Protein AF-A0A0N0S216-F1 (afdb_monomer)

Structure (mmCIF, N/CA/C/O backbone):
data_AF-A0A0N0S216-F1
#
_entry.id   AF-A0A0N0S216-F1
#
loop_
_atom_site.group_PDB
_atom_site.id
_atom_site.type_symbol
_atom_site.label_atom_id
_atom_site.label_alt_id
_atom_site.label_comp_id
_atom_site.label_asym_id
_atom_site.label_entity_id
_atom_site.label_seq_id
_atom_site.pdbx_PDB_ins_code
_atom_site.Cartn_x
_atom_site.Cartn_y
_atom_site.Cartn_z
_atom_site.occupancy
_atom_site.B_iso_or_equiv
_atom_site.auth_seq_id
_atom_site.auth_comp_id
_atom_site.auth_asym_id
_atom_site.auth_atom_id
_atom_site.pdbx_PDB_model_num
ATOM 1 N N . MET A 1 1 ? -14.760 10.435 8.328 1.00 85.06 1 MET A N 1
ATOM 2 C CA . MET A 1 1 ? -13.549 10.047 9.087 1.00 85.06 1 MET A CA 1
ATOM 3 C C . MET A 1 1 ? -12.311 10.702 8.494 1.00 85.06 1 MET A C 1
ATOM 5 O O . MET A 1 1 ? -12.228 10.806 7.274 1.00 85.06 1 MET A O 1
ATOM 9 N N . LYS A 1 2 ? -11.369 11.109 9.347 1.00 89.19 2 LYS A N 1
ATOM 10 C CA . LYS A 1 2 ? -9.996 11.493 9.010 1.00 89.19 2 LYS A CA 1
ATOM 11 C C . LYS A 1 2 ? -9.028 10.592 9.774 1.00 89.19 2 LYS A C 1
ATOM 13 O O . LYS A 1 2 ? -9.233 10.313 10.957 1.00 89.19 2 LYS A O 1
ATOM 18 N N . TYR A 1 3 ? -7.962 10.177 9.110 1.00 92.50 3 TYR A N 1
ATOM 19 C CA . TYR A 1 3 ? -6.851 9.448 9.710 1.00 92.50 3 TYR A CA 1
ATOM 20 C C . TYR A 1 3 ? -5.537 10.116 9.311 1.00 92.50 3 TYR A C 1
ATOM 22 O O . TYR A 1 3 ? -5.483 10.896 8.357 1.00 92.50 3 TYR A O 1
ATOM 30 N N . ARG A 1 4 ? -4.481 9.824 10.059 1.00 93.19 4 ARG A N 1
ATOM 31 C CA . ARG A 1 4 ? -3.114 10.236 9.745 1.00 93.19 4 ARG A CA 1
ATOM 32 C C . ARG A 1 4 ? -2.221 9.014 9.629 1.00 93.19 4 ARG A C 1
ATOM 34 O O . ARG A 1 4 ? -2.497 7.976 10.232 1.00 93.19 4 ARG A O 1
ATOM 41 N N . VAL A 1 5 ? -1.139 9.178 8.879 1.00 95.44 5 VAL A N 1
ATOM 42 C CA . VAL A 1 5 ? -0.054 8.205 8.793 1.00 95.44 5 VAL A CA 1
ATOM 43 C C . VAL A 1 5 ? 1.176 8.818 9.442 1.00 95.44 5 VAL A C 1
ATOM 45 O O . VAL A 1 5 ? 1.545 9.949 9.124 1.00 95.44 5 VAL A O 1
ATOM 48 N N . ILE A 1 6 ? 1.787 8.088 10.368 1.00 95.25 6 ILE A N 1
ATOM 49 C CA . ILE A 1 6 ? 3.027 8.475 11.038 1.00 95.25 6 ILE A CA 1
ATOM 50 C C . ILE A 1 6 ? 4.129 7.541 10.553 1.00 95.25 6 ILE A C 1
ATOM 52 O O . ILE A 1 6 ? 3.981 6.320 10.625 1.00 95.25 6 ILE A O 1
ATOM 56 N N . LYS A 1 7 ? 5.232 8.125 10.082 1.00 95.56 7 LYS A N 1
ATOM 57 C CA . LYS A 1 7 ? 6.452 7.407 9.715 1.00 95.56 7 LYS A CA 1
ATOM 58 C C . LYS A 1 7 ? 7.545 7.706 10.730 1.00 95.56 7 LYS A C 1
ATOM 60 O O . LYS A 1 7 ? 7.772 8.870 11.048 1.00 95.56 7 LYS A O 1
ATOM 65 N N . ASP A 1 8 ? 8.196 6.665 11.230 1.00 95.25 8 ASP A N 1
ATOM 66 C CA . ASP A 1 8 ? 9.282 6.764 12.210 1.00 95.25 8 ASP A CA 1
ATOM 67 C C . ASP A 1 8 ? 10.434 5.833 11.818 1.00 95.25 8 ASP A C 1
ATOM 69 O O . ASP A 1 8 ? 10.211 4.787 11.201 1.00 95.25 8 ASP A O 1
ATOM 73 N N . ILE A 1 9 ? 11.661 6.206 12.177 1.00 93.62 9 ILE A N 1
ATOM 74 C CA . ILE A 1 9 ? 12.871 5.418 11.926 1.00 93.62 9 ILE A CA 1
ATOM 75 C C . ILE A 1 9 ? 13.685 5.372 13.215 1.00 93.62 9 ILE A C 1
ATOM 77 O O . ILE A 1 9 ? 14.201 6.388 13.679 1.00 93.62 9 ILE A O 1
ATOM 81 N N . LYS A 1 10 ? 13.842 4.171 13.777 1.00 93.69 10 LYS A N 1
ATOM 82 C CA . LYS A 1 10 ? 14.661 3.926 14.972 1.00 93.69 10 LYS A CA 1
ATOM 83 C C . LYS A 1 10 ? 15.551 2.720 14.739 1.00 93.69 10 LYS A C 1
ATOM 85 O O . LYS A 1 10 ? 15.056 1.669 14.360 1.00 93.69 10 LYS A O 1
ATOM 90 N N . GLU A 1 11 ? 16.860 2.882 14.924 1.00 89.75 11 GLU A N 1
ATOM 91 C CA . GLU A 1 11 ? 17.841 1.789 14.798 1.00 89.75 11 GLU A CA 1
ATOM 92 C C . GLU A 1 11 ? 17.723 0.981 13.482 1.00 89.75 11 GLU A C 1
ATOM 94 O O . GLU A 1 11 ? 17.819 -0.242 13.470 1.00 89.75 11 GLU A O 1
ATOM 99 N N . ASN A 1 12 ? 17.519 1.660 12.343 1.00 89.12 12 ASN A N 1
ATOM 100 C CA . ASN A 1 12 ? 17.278 1.040 11.024 1.00 89.12 12 ASN A CA 1
ATOM 101 C C . ASN A 1 12 ? 15.987 0.202 10.919 1.00 89.12 12 ASN A C 1
ATOM 103 O O . ASN A 1 12 ? 15.866 -0.665 10.043 1.00 89.12 12 ASN A O 1
ATOM 107 N N . VAL A 1 13 ? 15.019 0.468 11.793 1.00 93.88 13 VAL A N 1
ATOM 108 C CA . VAL A 1 13 ? 13.656 -0.057 11.731 1.00 93.88 13 VAL A CA 1
ATOM 109 C C . VAL A 1 13 ? 12.716 1.072 11.326 1.00 93.88 13 VAL A C 1
ATOM 111 O O . VAL A 1 13 ? 12.518 2.031 12.072 1.00 93.88 13 VAL A O 1
ATOM 114 N N . TYR A 1 14 ? 12.138 0.941 10.137 1.00 95.88 14 TYR A N 1
ATOM 115 C CA . TYR A 1 14 ? 11.153 1.850 9.561 1.00 95.88 14 TYR A CA 1
ATOM 116 C C . TYR A 1 14 ? 9.771 1.421 10.031 1.00 95.88 14 TYR A C 1
ATOM 118 O O . TYR A 1 14 ? 9.399 0.264 9.858 1.00 95.88 14 TYR A O 1
ATOM 126 N N . SER A 1 15 ? 9.004 2.322 10.630 1.00 95.38 15 SER A N 1
ATOM 127 C CA . SER A 1 15 ? 7.664 2.030 11.140 1.00 95.38 15 SER A CA 1
ATOM 128 C C . SER A 1 15 ? 6.631 2.931 10.486 1.00 95.38 15 SER A C 1
ATOM 130 O O . SER A 1 15 ? 6.842 4.136 10.370 1.00 95.38 15 SER A O 1
ATOM 132 N N . VAL A 1 16 ? 5.510 2.337 10.084 1.00 96.12 16 VAL A N 1
ATOM 133 C CA . VAL A 1 16 ? 4.345 3.027 9.526 1.00 96.12 16 VAL A CA 1
ATOM 134 C C . VAL A 1 16 ? 3.161 2.775 10.449 1.00 96.12 16 VAL A C 1
ATOM 136 O O . VAL A 1 16 ? 2.758 1.625 10.643 1.00 96.12 16 VAL A O 1
ATOM 139 N N . THR A 1 17 ? 2.610 3.844 11.016 1.00 95.81 17 THR A N 1
ATOM 140 C CA . THR A 1 17 ? 1.460 3.796 11.925 1.00 95.81 17 THR A CA 1
ATOM 141 C C . THR A 1 17 ? 0.272 4.512 11.303 1.00 95.81 17 THR A C 1
ATOM 143 O O . THR A 1 17 ? 0.385 5.667 10.898 1.00 95.81 17 THR A O 1
ATOM 146 N N . PHE A 1 18 ? -0.878 3.845 11.275 1.00 95.69 18 PHE A N 1
ATOM 147 C CA . PHE A 1 18 ? -2.152 4.428 10.862 1.00 95.69 18 PHE A CA 1
ATOM 148 C C . PHE A 1 18 ? -2.978 4.751 12.100 1.00 95.69 18 PHE A C 1
ATOM 150 O O . PHE A 1 18 ? -3.219 3.865 12.919 1.00 95.69 18 PHE A O 1
ATOM 157 N N . GLU A 1 19 ? -3.429 5.998 12.236 1.00 93.50 19 GLU A N 1
ATOM 158 C CA . GLU A 1 19 ? -4.180 6.455 13.409 1.00 93.50 19 GLU A CA 1
ATOM 159 C C . GLU A 1 19 ? -5.419 7.251 13.016 1.00 93.50 19 GLU A C 1
ATOM 161 O O . GLU A 1 19 ? -5.366 8.111 12.136 1.00 93.50 19 GLU A O 1
ATOM 166 N N . VAL A 1 20 ? -6.529 7.019 13.715 1.00 92.00 20 VAL A N 1
ATOM 167 C CA . VAL A 1 20 ? -7.728 7.848 13.562 1.00 92.00 20 VAL A CA 1
ATOM 168 C C . VAL A 1 20 ? -7.485 9.203 14.209 1.00 92.00 20 VAL A C 1
ATOM 170 O O . VAL A 1 20 ? -7.106 9.277 15.373 1.00 92.00 20 VAL A O 1
ATOM 173 N N . VAL A 1 21 ? -7.740 10.272 13.460 1.00 92.69 21 VAL A N 1
ATOM 174 C CA . VAL A 1 21 ? -7.693 11.642 13.984 1.00 92.69 21 VAL A CA 1
ATOM 175 C C . VAL A 1 21 ? -9.090 12.095 14.380 1.00 92.69 21 VAL A C 1
ATOM 177 O O . VAL A 1 21 ? -9.272 12.706 15.425 1.00 92.69 21 VAL A O 1
ATOM 180 N N . GLU A 1 22 ? -10.082 11.792 13.545 1.00 89.69 22 GLU A N 1
ATOM 181 C CA . GLU A 1 22 ? -11.443 12.287 13.723 1.00 89.69 22 GLU A CA 1
ATOM 182 C C . GLU A 1 22 ? -12.451 11.329 13.080 1.00 89.69 22 GLU A C 1
ATOM 184 O O . GLU A 1 22 ? -12.269 10.875 11.945 1.00 89.69 22 GLU A O 1
ATOM 189 N N . GLN A 1 23 ? -13.551 11.050 13.772 1.00 87.00 23 GLN A N 1
ATOM 190 C CA . GLN A 1 23 ? -14.702 10.352 13.204 1.00 87.00 23 GLN A CA 1
ATOM 191 C C . GLN A 1 23 ? -15.868 11.331 13.179 1.00 87.00 23 GLN A C 1
ATOM 193 O O . GLN A 1 23 ? -16.251 11.856 14.218 1.00 87.00 23 GLN A O 1
ATOM 198 N N . SER A 1 24 ? -16.388 11.612 11.985 1.00 87.31 24 SER A N 1
ATOM 199 C CA . SER A 1 24 ? -17.555 12.479 11.849 1.00 87.31 24 SER A CA 1
ATOM 200 C C . SER A 1 24 ? -18.822 11.688 12.209 1.00 87.31 24 SER A C 1
ATOM 202 O O . SER A 1 24 ? -18.817 10.464 12.024 1.00 87.31 24 SER A O 1
ATOM 204 N N . PRO A 1 25 ? -19.888 12.328 12.721 1.00 85.88 25 PRO A N 1
ATOM 205 C CA . PRO A 1 25 ? -21.124 11.636 13.092 1.00 85.88 25 PRO A CA 1
ATOM 206 C C . PRO A 1 25 ? -21.699 10.774 11.962 1.00 85.88 25 PRO A C 1
ATOM 208 O O . PRO A 1 25 ? -22.057 9.627 12.202 1.00 85.88 25 PRO A O 1
ATOM 211 N N . GLU A 1 26 ? -21.662 11.266 10.722 1.00 84.31 26 GLU A N 1
ATOM 212 C CA . GLU A 1 26 ? -22.172 10.555 9.538 1.00 84.31 26 GLU A CA 1
ATOM 213 C C . GLU A 1 26 ? -21.392 9.262 9.280 1.00 84.31 26 GLU A C 1
ATOM 215 O O . GLU A 1 26 ? -21.931 8.257 8.831 1.00 84.31 26 GLU A O 1
ATOM 220 N N . PHE A 1 27 ? -20.092 9.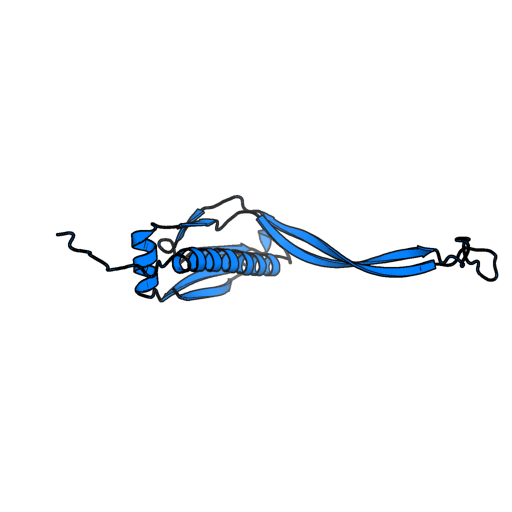268 9.579 1.00 86.06 27 PHE A N 1
ATOM 221 C CA . PHE A 1 27 ? -19.270 8.074 9.450 1.00 86.06 27 PHE A CA 1
ATOM 222 C C . PHE A 1 27 ? -19.566 7.056 10.558 1.00 86.06 27 PHE A C 1
ATOM 224 O O . PHE A 1 27 ? -19.541 5.855 10.301 1.00 86.06 27 PHE A O 1
ATOM 231 N N . ILE A 1 28 ? -19.839 7.518 11.781 1.00 86.88 28 ILE A N 1
ATOM 232 C CA . ILE A 1 28 ? -20.218 6.637 12.894 1.00 86.88 28 ILE A CA 1
ATOM 233 C C . ILE A 1 28 ? -21.559 5.961 12.588 1.00 86.88 28 ILE A C 1
ATOM 235 O O . ILE A 1 28 ? -21.675 4.747 12.753 1.00 86.88 28 ILE A O 1
ATOM 239 N N . GLU A 1 29 ? -22.532 6.728 12.099 1.00 85.19 29 GLU A N 1
ATOM 240 C CA . GLU A 1 29 ? -23.834 6.226 11.655 1.00 85.19 29 GLU A CA 1
ATOM 241 C C . GLU A 1 29 ? -23.675 5.209 10.518 1.00 85.19 29 GLU A C 1
ATOM 243 O O . GLU A 1 29 ? -24.131 4.076 10.643 1.00 85.19 29 GLU A O 1
ATOM 248 N N . ALA A 1 30 ? -22.886 5.529 9.487 1.00 85.06 30 ALA A N 1
ATOM 249 C CA . ALA A 1 30 ? -22.619 4.600 8.391 1.00 85.06 30 ALA A CA 1
ATOM 250 C C . ALA A 1 30 ? -21.997 3.264 8.847 1.00 85.06 30 ALA A C 1
ATOM 252 O O . ALA A 1 30 ? -22.341 2.204 8.320 1.00 85.06 30 ALA A O 1
ATOM 253 N N . VAL A 1 31 ? -21.086 3.289 9.827 1.00 87.44 31 VAL A N 1
ATOM 254 C CA . VAL A 1 31 ? -20.502 2.067 10.412 1.00 87.44 31 VAL A CA 1
ATOM 255 C C . VAL A 1 31 ? -21.525 1.305 11.257 1.00 87.44 31 VAL A C 1
ATOM 257 O O . VAL A 1 31 ? -21.504 0.073 11.263 1.00 87.44 31 VAL A O 1
ATOM 260 N N . SER A 1 32 ? -22.406 2.008 11.973 1.00 85.38 32 SER A N 1
ATOM 261 C CA . SER A 1 32 ? -23.489 1.398 12.752 1.00 85.38 32 SER A CA 1
ATOM 262 C C . SER A 1 32 ? -24.481 0.666 11.847 1.00 85.38 32 SER A C 1
ATOM 264 O O . SER A 1 32 ? -24.807 -0.491 12.109 1.00 85.38 32 SER A O 1
ATOM 266 N N . ASP A 1 33 ? -24.896 1.303 10.754 1.00 81.38 33 ASP A N 1
ATOM 267 C CA . ASP A 1 33 ? -25.927 0.778 9.857 1.00 81.38 33 ASP A CA 1
ATOM 268 C C . ASP A 1 33 ? -25.417 -0.363 8.977 1.00 81.38 33 ASP A C 1
ATOM 270 O O . ASP A 1 33 ? -26.114 -1.354 8.755 1.00 81.38 33 ASP A O 1
ATOM 274 N N . ARG A 1 34 ? -24.183 -0.252 8.471 1.00 78.88 34 ARG A N 1
ATOM 275 C CA . ARG A 1 34 ? -23.621 -1.217 7.506 1.00 78.88 34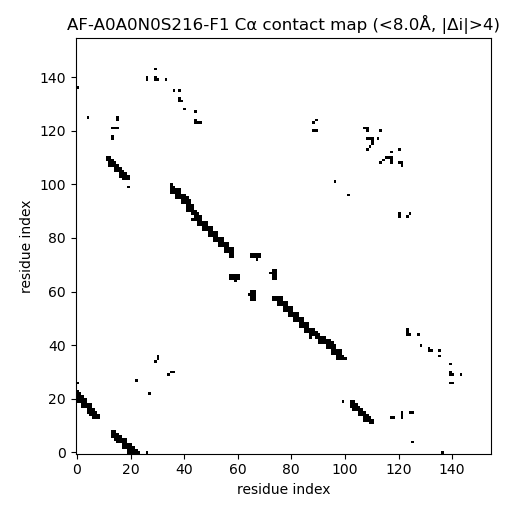 ARG A CA 1
ATOM 276 C C . ARG A 1 34 ? -22.678 -2.237 8.125 1.00 78.88 34 ARG A C 1
ATOM 278 O O . ARG A 1 34 ? -22.179 -3.123 7.427 1.00 78.88 34 ARG A O 1
ATOM 285 N N . GLY A 1 35 ? -22.431 -2.112 9.423 1.00 80.44 35 GLY A N 1
ATOM 286 C CA . GLY A 1 35 ? -21.482 -2.933 10.150 1.00 80.44 35 GLY A CA 1
ATOM 287 C C . GLY A 1 35 ? -20.023 -2.572 9.867 1.00 80.44 35 GLY A C 1
ATOM 288 O O . GLY A 1 35 ? -19.664 -1.810 8.966 1.00 80.44 35 GLY A O 1
ATOM 289 N N . GLN A 1 36 ? -19.146 -3.160 10.679 1.00 83.62 36 GLN A N 1
ATOM 290 C CA . GLN A 1 36 ? -17.706 -2.964 10.558 1.00 83.62 36 GLN A CA 1
ATOM 291 C C . GLN A 1 36 ? -17.172 -3.622 9.287 1.00 83.62 36 GLN A C 1
ATOM 293 O O . GLN A 1 36 ? -17.525 -4.753 8.953 1.00 83.62 36 GLN A O 1
ATOM 298 N N . LYS A 1 37 ? -16.269 -2.918 8.604 1.00 90.12 37 LYS A N 1
ATOM 299 C CA . LYS A 1 37 ? -15.550 -3.450 7.446 1.00 90.12 37 LYS A CA 1
ATOM 300 C C . LYS A 1 37 ? -14.240 -4.090 7.884 1.00 90.12 37 LYS A C 1
ATOM 302 O O . LYS A 1 37 ? -13.709 -3.796 8.955 1.00 90.12 37 LYS A O 1
ATOM 307 N N . VAL A 1 38 ? -13.708 -4.960 7.034 1.00 93.31 38 VAL A N 1
ATOM 308 C CA . VAL A 1 38 ? -12.437 -5.639 7.275 1.00 93.31 38 VAL A CA 1
ATOM 309 C C . VAL A 1 38 ? -11.376 -5.053 6.349 1.00 93.31 38 VAL A C 1
ATOM 311 O O . VAL A 1 38 ? -11.526 -5.067 5.131 1.00 93.31 38 VAL A O 1
ATOM 314 N N . LEU A 1 39 ? -10.294 -4.549 6.933 1.00 94.88 39 LEU A N 1
ATOM 315 C CA . LEU A 1 39 ? -9.125 -4.037 6.230 1.00 94.88 39 LEU A CA 1
ATOM 316 C C . LEU A 1 39 ? -8.069 -5.138 6.118 1.00 94.88 39 LEU A C 1
ATOM 318 O O . LEU A 1 39 ? -7.602 -5.643 7.139 1.00 94.88 39 LEU A O 1
ATOM 322 N N . ASN A 1 40 ? -7.648 -5.480 4.897 1.00 95.12 40 ASN A N 1
ATOM 323 C CA . ASN A 1 40 ? -6.456 -6.304 4.693 1.00 95.12 40 ASN A CA 1
ATOM 324 C C . ASN A 1 40 ? -5.202 -5.433 4.866 1.00 95.12 40 ASN A C 1
ATOM 326 O O . ASN A 1 40 ? -4.858 -4.644 3.982 1.00 95.12 40 ASN A O 1
ATOM 330 N N . VAL A 1 41 ? -4.527 -5.575 6.006 1.00 94.81 41 VAL A N 1
ATOM 331 C CA . VAL A 1 41 ? -3.256 -4.911 6.333 1.00 94.81 41 VAL A CA 1
ATOM 332 C C . VAL A 1 41 ? -2.031 -5.690 5.850 1.00 94.81 41 VAL A C 1
ATOM 334 O O . VAL A 1 41 ? -0.903 -5.251 6.076 1.00 94.81 41 VAL A O 1
ATOM 337 N N . GLY A 1 42 ? -2.247 -6.845 5.219 1.00 93.56 42 GLY A N 1
ATOM 338 C CA . GLY A 1 42 ? -1.227 -7.699 4.627 1.00 93.56 42 GLY A CA 1
ATOM 339 C C . GLY A 1 42 ? -1.328 -7.772 3.103 1.00 93.56 42 GLY A C 1
ATOM 340 O O . GLY A 1 42 ? -1.611 -6.786 2.425 1.00 93.56 42 GLY A O 1
ATOM 341 N N . GLY A 1 43 ? -1.088 -8.956 2.558 1.00 92.12 43 GLY A N 1
ATOM 342 C CA . GLY A 1 43 ? -1.216 -9.263 1.139 1.00 92.12 43 GLY A CA 1
ATOM 343 C C . GLY A 1 43 ? 0.013 -8.881 0.316 1.00 92.12 43 GLY A C 1
ATOM 344 O O . GLY A 1 43 ? 1.133 -8.772 0.829 1.00 92.12 43 GLY A O 1
ATOM 345 N N . LYS A 1 44 ? -0.217 -8.716 -0.989 1.00 92.31 44 LYS A N 1
ATOM 346 C CA . LYS A 1 44 ? 0.797 -8.303 -1.963 1.00 92.31 44 LYS A CA 1
ATOM 347 C C . LYS A 1 44 ? 0.825 -6.787 -2.106 1.00 92.31 44 LYS A C 1
ATOM 349 O O . LYS A 1 44 ? -0.221 -6.138 -2.108 1.00 92.31 44 LYS A O 1
ATOM 354 N N . PHE A 1 45 ? 2.030 -6.269 -2.276 1.00 92.00 45 PHE A N 1
ATOM 355 C CA . PHE A 1 45 ? 2.314 -4.863 -2.497 1.00 92.00 45 PHE A CA 1
ATOM 356 C C . PHE A 1 45 ? 3.159 -4.762 -3.763 1.00 92.00 45 PHE A C 1
ATOM 358 O O . PHE A 1 45 ? 4.272 -5.300 -3.818 1.00 92.00 45 PHE A O 1
ATOM 365 N N . THR A 1 46 ? 2.604 -4.119 -4.785 1.00 88.94 46 THR A N 1
ATOM 366 C CA . THR A 1 46 ? 3.197 -4.022 -6.119 1.00 88.94 46 THR A CA 1
ATOM 367 C C . THR A 1 46 ? 3.549 -2.583 -6.452 1.00 88.94 46 THR A C 1
ATOM 369 O O . THR A 1 46 ? 2.767 -1.665 -6.226 1.00 88.94 46 THR A O 1
ATOM 372 N N . LYS A 1 47 ? 4.738 -2.384 -7.016 1.00 86.50 47 LYS A N 1
ATOM 373 C CA . LYS A 1 47 ? 5.150 -1.116 -7.612 1.00 86.50 47 LYS A CA 1
ATOM 374 C C . LYS A 1 47 ? 4.880 -1.179 -9.109 1.00 86.50 47 LYS A C 1
ATOM 376 O O . LYS A 1 47 ? 5.308 -2.122 -9.775 1.00 86.50 47 LYS A O 1
ATOM 381 N N . LYS A 1 48 ? 4.195 -0.164 -9.637 1.00 86.69 48 LYS A N 1
ATOM 382 C CA . LYS A 1 48 ? 4.088 0.046 -11.082 1.00 86.69 48 LYS A CA 1
ATOM 383 C C . LYS A 1 48 ? 5.378 0.667 -11.597 1.00 86.69 48 LYS A C 1
ATOM 385 O O . LYS A 1 48 ? 5.857 1.657 -11.043 1.00 86.69 48 LYS A O 1
ATOM 390 N N . ILE A 1 49 ? 5.933 0.078 -12.645 1.00 86.81 49 ILE A N 1
ATOM 391 C CA . ILE A 1 49 ? 7.143 0.542 -13.315 1.00 86.81 49 ILE A CA 1
ATOM 392 C C . ILE A 1 49 ? 6.778 0.800 -14.771 1.00 86.81 49 ILE A C 1
ATOM 394 O O . ILE A 1 49 ? 6.194 -0.062 -15.426 1.00 86.81 49 ILE A O 1
ATOM 398 N N . ILE A 1 50 ? 7.118 1.991 -15.257 1.00 89.81 50 ILE A N 1
ATOM 399 C CA . ILE A 1 50 ? 6.990 2.346 -16.669 1.00 89.81 50 ILE A CA 1
ATOM 400 C C . ILE A 1 50 ? 8.375 2.221 -17.287 1.00 89.81 50 ILE A C 1
ATOM 402 O O . ILE A 1 50 ? 9.303 2.925 -16.885 1.00 89.81 50 ILE A O 1
ATOM 406 N N . GLU A 1 51 ? 8.511 1.325 -18.255 1.00 90.88 51 GLU A N 1
ATOM 407 C CA . GLU A 1 51 ? 9.747 1.122 -19.002 1.00 90.88 51 GLU A CA 1
ATOM 408 C C . GLU A 1 51 ? 9.529 1.469 -20.469 1.00 90.88 51 GLU A C 1
ATOM 410 O O . GLU A 1 51 ? 8.544 1.064 -21.082 1.00 90.88 51 GLU A O 1
ATOM 415 N N . ASN A 1 52 ? 10.465 2.214 -21.048 1.00 91.44 52 ASN A N 1
ATOM 416 C CA . ASN A 1 52 ? 10.450 2.518 -22.472 1.00 91.44 52 ASN A CA 1
ATOM 417 C C . ASN A 1 52 ? 11.203 1.417 -23.214 1.00 91.44 52 ASN A C 1
ATOM 419 O O . ASN A 1 52 ? 12.434 1.372 -23.186 1.00 91.44 52 ASN A O 1
ATOM 423 N N . ILE A 1 53 ? 10.462 0.520 -23.859 1.00 91.06 53 ILE A N 1
ATOM 424 C CA . ILE A 1 53 ? 11.047 -0.541 -24.679 1.00 91.06 53 ILE A CA 1
ATOM 425 C C . ILE A 1 53 ? 11.280 0.026 -26.078 1.00 91.06 53 ILE A C 1
ATOM 427 O O . ILE A 1 53 ? 10.342 0.485 -26.730 1.00 91.06 53 ILE A O 1
ATOM 431 N N . ILE A 1 54 ? 12.534 -0.004 -26.533 1.00 93.06 54 ILE A N 1
ATOM 432 C CA . ILE A 1 54 ? 12.903 0.393 -27.893 1.00 93.06 54 ILE A CA 1
ATOM 433 C C . ILE A 1 54 ? 12.788 -0.831 -28.799 1.00 93.06 54 ILE A C 1
ATOM 435 O O . ILE A 1 54 ? 13.463 -1.840 -28.591 1.00 93.06 54 ILE A O 1
ATOM 439 N N . THR A 1 55 ? 11.943 -0.733 -29.820 1.00 92.62 55 THR A N 1
ATOM 440 C CA . THR A 1 55 ? 11.777 -1.757 -30.854 1.00 92.62 55 THR A CA 1
ATOM 441 C C . THR A 1 55 ? 12.244 -1.225 -32.201 1.00 92.62 55 THR A C 1
ATOM 443 O O . THR A 1 55 ? 11.951 -0.090 -32.573 1.00 92.62 55 THR A O 1
ATOM 446 N N . LYS A 1 56 ? 12.998 -2.049 -32.935 1.00 93.50 56 LYS A N 1
ATOM 447 C CA . LYS A 1 56 ? 13.423 -1.734 -34.301 1.00 93.50 56 LYS A CA 1
ATOM 448 C C . LYS A 1 56 ? 12.324 -2.151 -35.267 1.00 93.50 56 LYS A C 1
ATOM 450 O O . LYS A 1 56 ? 12.041 -3.340 -35.398 1.00 93.50 56 LYS A O 1
ATOM 455 N N . VAL A 1 57 ? 11.717 -1.177 -35.933 1.00 92.75 57 VAL A N 1
ATOM 456 C CA . VAL A 1 57 ? 10.670 -1.389 -36.936 1.00 92.75 57 VAL A CA 1
ATOM 457 C C . VAL A 1 57 ? 11.285 -1.195 -38.322 1.00 92.75 57 VAL A C 1
ATOM 459 O O . VAL A 1 57 ? 11.886 -0.145 -38.552 1.00 92.75 57 VAL A O 1
ATOM 462 N N . PRO A 1 58 ? 11.191 -2.180 -39.233 1.00 93.75 58 PRO A N 1
ATOM 463 C CA . PRO A 1 58 ? 11.763 -2.054 -40.568 1.00 93.75 58 PRO A CA 1
ATOM 464 C C . PRO A 1 58 ? 11.096 -0.911 -41.333 1.00 93.75 58 PRO A C 1
ATOM 466 O O . PRO A 1 58 ? 9.878 -0.730 -41.264 1.00 93.75 58 PRO A O 1
ATOM 469 N N . ILE A 1 59 ? 11.902 -0.146 -42.061 1.00 94.62 59 ILE A N 1
ATOM 470 C CA . ILE A 1 59 ? 11.407 0.888 -42.968 1.00 94.62 59 ILE A CA 1
ATOM 471 C C . ILE A 1 59 ? 11.099 0.210 -44.302 1.00 94.62 59 ILE A C 1
ATOM 473 O O . ILE A 1 59 ? 11.952 -0.480 -44.858 1.00 94.62 59 ILE A O 1
ATOM 477 N N . VAL A 1 60 ? 9.878 0.396 -44.800 1.00 95.19 60 VAL A N 1
ATOM 478 C CA . VAL A 1 60 ? 9.418 -0.161 -46.079 1.00 95.19 60 VAL A CA 1
ATOM 479 C C . VAL A 1 60 ? 9.004 0.950 -47.036 1.00 95.19 60 VAL A C 1
ATOM 481 O O . VAL A 1 60 ? 8.595 2.029 -46.598 1.00 95.19 60 VAL A O 1
ATOM 484 N N . ASP A 1 61 ? 9.129 0.693 -48.332 1.00 93.38 61 ASP A N 1
ATOM 485 C CA . ASP A 1 61 ? 8.652 1.585 -49.386 1.00 93.38 61 ASP A CA 1
ATOM 486 C C . ASP A 1 61 ? 7.130 1.453 -49.623 1.00 93.38 61 ASP A C 1
ATOM 488 O O . ASP A 1 61 ? 6.421 0.729 -48.921 1.00 93.38 61 ASP A O 1
ATOM 492 N N . GLU A 1 62 ? 6.600 2.153 -50.632 1.00 93.56 62 GLU A N 1
ATOM 493 C CA . GLU A 1 62 ? 5.167 2.135 -50.975 1.00 93.56 62 GLU A CA 1
ATOM 494 C C . GLU A 1 62 ? 4.642 0.758 -51.428 1.00 93.56 62 GLU A C 1
ATOM 496 O O . GLU A 1 62 ? 3.428 0.543 -51.462 1.00 93.56 62 GLU A O 1
ATOM 501 N N . LYS A 1 63 ? 5.528 -0.176 -51.789 1.00 94.56 63 LYS A N 1
ATOM 502 C CA . LYS A 1 63 ? 5.191 -1.540 -52.224 1.00 94.56 63 LYS A CA 1
ATOM 503 C C . LYS A 1 63 ? 5.349 -2.565 -51.101 1.00 94.56 63 LYS A C 1
ATOM 505 O O . LYS A 1 63 ? 4.900 -3.700 -51.262 1.00 94.56 63 LYS A O 1
ATOM 510 N N . GLY A 1 64 ? 5.918 -2.158 -49.966 1.00 91.19 64 GLY A N 1
ATOM 511 C CA . GLY A 1 64 ? 6.183 -3.013 -48.814 1.00 91.19 64 GLY A CA 1
ATOM 512 C C . GLY A 1 64 ? 7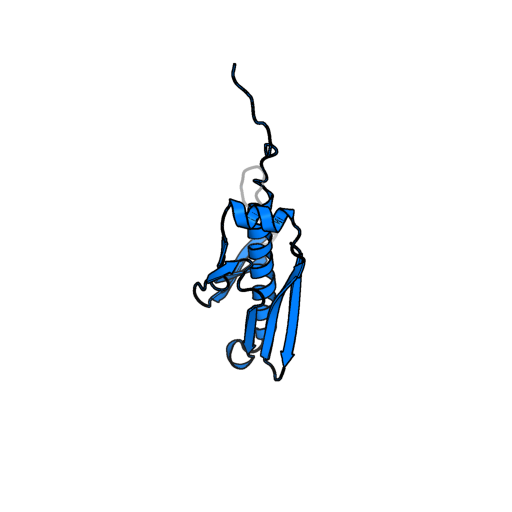.563 -3.673 -48.830 1.00 91.19 64 GLY A C 1
ATOM 513 O O . GLY A 1 64 ? 7.811 -4.534 -47.985 1.00 91.19 64 GLY A O 1
ATOM 514 N N . ASP A 1 65 ? 8.453 -3.283 -49.746 1.00 93.31 65 ASP A N 1
ATOM 515 C CA . ASP A 1 65 ? 9.822 -3.798 -49.804 1.00 93.31 65 ASP A CA 1
ATOM 516 C C . ASP A 1 65 ? 10.730 -3.034 -48.813 1.00 93.31 65 ASP A C 1
ATOM 518 O O . ASP A 1 65 ? 10.535 -1.831 -48.611 1.00 93.31 65 ASP A O 1
ATOM 522 N N . PRO A 1 66 ? 11.721 -3.685 -48.166 1.00 94.38 66 PRO A N 1
ATOM 523 C CA . PRO A 1 66 ? 12.616 -3.011 -47.226 1.00 94.38 66 PRO A CA 1
ATOM 524 C C . PRO A 1 66 ? 13.450 -1.916 -47.898 1.00 94.38 66 PRO A C 1
ATOM 526 O O . PRO A 1 66 ? 14.103 -2.156 -48.913 1.00 94.38 66 PRO A O 1
ATOM 529 N N . VAL A 1 67 ? 13.505 -0.736 -47.282 1.00 95.31 67 VAL A N 1
ATOM 530 C CA . VAL A 1 67 ? 14.432 0.327 -47.687 1.00 95.31 67 VAL A CA 1
ATOM 531 C C . VAL A 1 67 ? 15.840 -0.060 -47.235 1.00 95.31 67 VAL A C 1
ATOM 533 O O . VAL A 1 67 ? 16.057 -0.310 -46.045 1.00 95.31 67 VAL A O 1
ATOM 536 N N . LEU A 1 68 ? 16.787 -0.115 -48.173 1.00 95.00 68 LEU A N 1
ATOM 537 C CA . LEU A 1 68 ? 18.181 -0.489 -47.920 1.00 95.00 68 LEU A CA 1
ATOM 538 C C . LEU A 1 68 ? 19.083 0.745 -47.746 1.00 95.00 68 LEU A C 1
ATOM 540 O O . LEU A 1 68 ? 18.789 1.814 -48.282 1.00 95.00 68 LEU A O 1
ATOM 544 N N . ASP A 1 69 ? 20.168 0.594 -46.988 1.00 93.75 69 ASP A N 1
ATOM 545 C CA . ASP A 1 69 ? 21.248 1.577 -46.876 1.00 93.75 69 ASP A CA 1
ATOM 546 C C . ASP A 1 69 ? 22.272 1.457 -48.023 1.00 93.75 69 ASP A C 1
ATOM 548 O O . ASP A 1 69 ? 22.174 0.583 -48.883 1.00 93.75 69 ASP A O 1
ATOM 552 N N . ASP A 1 70 ? 23.292 2.323 -48.027 1.00 94.69 70 ASP A N 1
ATOM 553 C CA . ASP A 1 70 ? 24.349 2.352 -49.056 1.00 94.69 70 ASP A CA 1
ATOM 554 C C . ASP A 1 70 ? 25.198 1.061 -49.125 1.00 94.69 70 ASP A C 1
ATOM 556 O O . ASP A 1 70 ? 26.044 0.917 -50.008 1.00 94.69 70 ASP A O 1
ATOM 560 N N . SER A 1 71 ? 25.026 0.138 -48.175 1.00 95.88 71 SER A N 1
ATOM 561 C CA . SER A 1 71 ? 25.702 -1.163 -48.110 1.00 95.88 71 SER A CA 1
ATOM 562 C C . SER A 1 71 ? 24.742 -2.340 -48.338 1.00 95.88 71 SER A C 1
ATOM 564 O O . SER A 1 71 ? 25.078 -3.466 -47.967 1.00 95.88 71 SER A O 1
ATOM 566 N N . ASP A 1 72 ? 23.570 -2.089 -48.934 1.00 93.12 72 ASP A N 1
ATOM 567 C CA . ASP A 1 72 ? 22.506 -3.068 -49.202 1.00 93.12 72 ASP A CA 1
ATOM 568 C C . ASP A 1 72 ? 21.920 -3.741 -47.935 1.00 93.12 72 ASP A C 1
ATOM 570 O O . ASP A 1 72 ? 21.358 -4.838 -48.006 1.00 93.12 72 ASP A O 1
ATOM 574 N N . ASN A 1 73 ? 21.998 -3.105 -46.756 1.00 93.00 73 ASN A N 1
ATOM 575 C CA . ASN A 1 73 ? 21.377 -3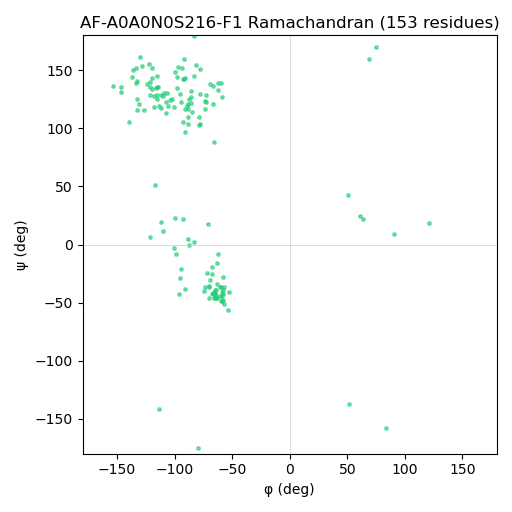.626 -45.528 1.00 93.00 73 ASN A CA 1
ATOM 576 C C . ASN A 1 73 ? 20.014 -2.968 -45.251 1.00 93.00 73 ASN A C 1
ATOM 578 O O . ASN A 1 73 ? 19.867 -1.768 -45.470 1.00 93.00 73 ASN A O 1
ATOM 582 N N . PRO A 1 74 ? 19.017 -3.695 -44.706 1.00 94.00 74 PRO A N 1
ATOM 583 C CA . PRO A 1 74 ? 17.734 -3.106 -44.324 1.00 94.00 74 PRO A CA 1
ATOM 584 C C . PRO A 1 74 ? 17.863 -1.996 -43.276 1.00 94.00 74 PRO A C 1
ATOM 586 O O . PRO A 1 74 ? 18.582 -2.133 -42.283 1.00 94.00 74 PRO A O 1
ATOM 589 N N . THR A 1 75 ? 17.093 -0.928 -43.462 1.00 94.94 75 THR A N 1
ATOM 590 C CA . THR A 1 75 ? 17.006 0.202 -42.530 1.00 94.94 75 THR A CA 1
ATOM 591 C C . THR A 1 75 ? 15.845 0.038 -41.544 1.00 94.94 75 THR A C 1
ATOM 593 O O . THR A 1 75 ? 14.838 -0.619 -41.820 1.00 94.94 75 THR A O 1
ATOM 596 N N . PHE A 1 76 ? 15.990 0.631 -40.355 1.00 95.38 76 PHE A N 1
ATOM 597 C CA . PHE A 1 76 ? 15.029 0.511 -39.257 1.00 95.38 76 PHE A CA 1
ATOM 598 C C . PHE A 1 76 ? 14.792 1.860 -38.579 1.00 95.38 76 PHE A C 1
ATOM 600 O O . PHE A 1 76 ? 15.732 2.625 -38.372 1.00 95.38 76 PHE A O 1
ATOM 607 N N . ASN A 1 77 ? 13.552 2.097 -38.156 1.00 93.00 77 ASN A N 1
ATOM 608 C CA . ASN A 1 77 ? 13.206 3.138 -37.196 1.00 93.00 77 ASN A CA 1
ATOM 609 C C . ASN A 1 77 ? 13.218 2.567 -35.776 1.00 93.00 77 ASN A C 1
ATOM 611 O O . ASN A 1 77 ? 12.771 1.442 -35.542 1.00 93.00 77 ASN A O 1
ATOM 615 N N . GLU A 1 78 ? 13.681 3.362 -34.816 1.00 94.31 78 GLU A N 1
ATOM 616 C CA . GLU A 1 78 ? 13.540 3.047 -33.397 1.00 94.31 78 GLU A CA 1
ATOM 617 C C . GLU A 1 78 ? 12.218 3.608 -32.881 1.00 94.31 78 GLU A C 1
ATOM 619 O O . GLU A 1 78 ? 11.991 4.819 -32.873 1.00 94.31 78 GLU A O 1
ATOM 624 N N . VAL A 1 79 ? 11.329 2.717 -32.452 1.00 93.00 79 VAL A N 1
ATOM 625 C CA . VAL A 1 79 ? 10.054 3.079 -31.835 1.00 93.00 79 VAL A CA 1
ATOM 626 C C . VAL A 1 79 ? 10.157 2.810 -30.341 1.00 93.00 79 VAL A C 1
ATOM 628 O O . VAL A 1 79 ? 10.387 1.678 -29.918 1.00 93.00 79 VAL A O 1
ATOM 631 N N . SER A 1 80 ? 9.993 3.865 -29.543 1.00 92.25 80 SER A N 1
ATOM 632 C CA . SER A 1 80 ? 9.927 3.778 -28.084 1.00 92.25 80 SER A CA 1
ATOM 633 C C . SER A 1 80 ? 8.477 3.603 -27.650 1.00 92.25 80 SER A C 1
ATOM 635 O O . SER A 1 80 ? 7.649 4.489 -27.877 1.00 92.25 80 SER A O 1
ATOM 637 N N . THR A 1 81 ? 8.165 2.467 -27.031 1.00 91.38 81 THR A N 1
ATOM 638 C CA . THR A 1 81 ? 6.833 2.185 -26.487 1.00 91.38 81 THR A CA 1
ATOM 639 C C . THR A 1 81 ? 6.884 2.141 -24.959 1.00 91.38 81 THR A C 1
ATOM 641 O O . THR A 1 81 ? 7.561 1.257 -24.415 1.00 91.38 81 THR A O 1
ATOM 644 N N . PRO A 1 82 ? 6.176 3.043 -24.246 1.00 91.88 82 PRO A N 1
ATOM 645 C CA . PRO A 1 82 ? 6.051 2.951 -22.799 1.00 91.88 82 PRO A CA 1
ATOM 646 C C . PRO A 1 82 ? 5.234 1.706 -22.453 1.00 91.88 82 PRO A C 1
ATOM 648 O O . PRO A 1 82 ? 4.098 1.545 -22.896 1.00 91.88 82 PRO A O 1
ATOM 651 N N . THR A 1 83 ? 5.833 0.811 -21.681 1.00 89.88 83 THR A N 1
ATOM 652 C CA . THR A 1 83 ? 5.228 -0.442 -21.235 1.00 89.88 83 THR A CA 1
ATOM 653 C C . THR A 1 83 ? 5.142 -0.428 -19.718 1.00 89.88 83 THR A C 1
ATOM 655 O O . THR A 1 83 ? 6.132 -0.174 -19.033 1.00 89.88 83 THR A O 1
ATOM 658 N N . GLU A 1 84 ? 3.950 -0.693 -19.189 1.00 92.69 84 GLU A N 1
ATOM 659 C CA . GLU A 1 84 ? 3.739 -0.844 -17.752 1.00 92.69 84 GLU A CA 1
ATOM 660 C C . GLU A 1 84 ? 4.030 -2.285 -17.330 1.00 92.69 84 GLU A C 1
ATOM 662 O O . GLU A 1 84 ? 3.521 -3.236 -17.927 1.00 92.69 84 GLU A O 1
ATOM 667 N N . ARG A 1 85 ? 4.817 -2.450 -16.266 1.00 89.44 85 ARG A N 1
ATOM 668 C CA . ARG A 1 85 ? 4.963 -3.726 -15.560 1.00 89.44 85 ARG A CA 1
ATOM 669 C C . ARG A 1 85 ? 4.742 -3.542 -14.065 1.00 89.44 85 ARG A C 1
ATOM 671 O O . ARG A 1 85 ? 5.002 -2.474 -13.511 1.00 89.44 85 ARG A O 1
ATOM 678 N N . GLU A 1 86 ? 4.305 -4.605 -13.404 1.00 88.62 86 GLU A N 1
ATOM 679 C CA . GLU A 1 86 ? 4.153 -4.639 -11.951 1.00 88.62 86 GLU A CA 1
ATOM 680 C C . GLU A 1 86 ? 5.246 -5.499 -11.320 1.00 88.62 86 GLU A C 1
ATOM 682 O O . GLU A 1 86 ? 5.469 -6.640 -11.725 1.00 88.62 86 GLU A O 1
ATOM 687 N N . GLU A 1 87 ? 5.911 -4.962 -10.302 1.00 87.56 87 GLU A N 1
ATOM 688 C CA . GLU A 1 87 ? 6.905 -5.682 -9.511 1.00 87.56 87 GLU A CA 1
ATOM 689 C C . GLU A 1 87 ? 6.415 -5.829 -8.069 1.00 87.56 87 GLU A C 1
ATOM 691 O O . GLU A 1 87 ? 6.067 -4.845 -7.415 1.00 87.56 87 GLU A O 1
ATOM 696 N N . VAL A 1 88 ? 6.370 -7.062 -7.558 1.00 87.69 88 VA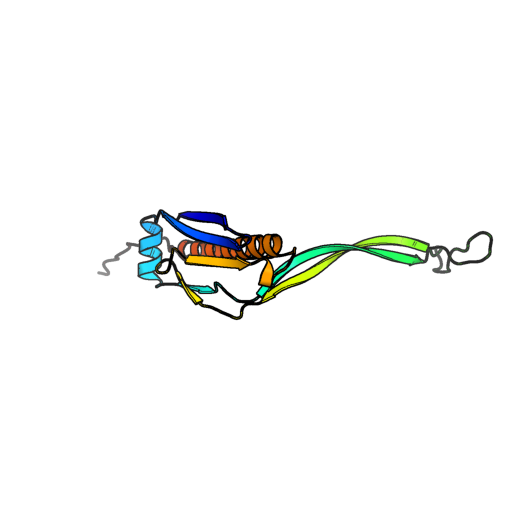L A N 1
ATOM 697 C CA . VAL A 1 88 ? 5.994 -7.330 -6.162 1.00 87.69 88 VAL A CA 1
ATOM 698 C C . VAL A 1 88 ? 7.198 -7.044 -5.266 1.00 87.69 88 VAL A C 1
ATOM 700 O O . VAL A 1 88 ? 8.152 -7.816 -5.268 1.00 87.69 88 VAL A O 1
ATOM 703 N N . LEU A 1 89 ? 7.135 -5.979 -4.463 1.00 83.94 89 LEU A N 1
ATOM 704 C CA . LEU A 1 89 ? 8.214 -5.624 -3.526 1.00 83.94 89 LEU A CA 1
ATOM 705 C C . LEU A 1 89 ? 7.990 -6.174 -2.114 1.00 83.94 89 LEU A C 1
ATOM 707 O O . LEU A 1 89 ? 8.937 -6.309 -1.342 1.00 83.94 89 LEU A O 1
ATOM 711 N N . LEU A 1 90 ? 6.746 -6.505 -1.761 1.00 87.94 90 LEU A N 1
ATOM 712 C CA . LEU A 1 90 ? 6.420 -7.090 -0.465 1.00 87.94 90 LEU A CA 1
ATOM 713 C C . LEU A 1 90 ? 5.252 -8.071 -0.591 1.00 87.94 90 LEU A C 1
ATOM 715 O O . LEU A 1 90 ? 4.233 -7.788 -1.223 1.00 87.94 90 LEU A O 1
ATOM 719 N N . ASN A 1 91 ? 5.390 -9.225 0.057 1.00 90.00 91 ASN A N 1
ATOM 720 C CA . ASN A 1 91 ? 4.314 -10.190 0.235 1.00 90.00 91 ASN A CA 1
ATOM 721 C C . ASN A 1 91 ? 4.388 -10.764 1.652 1.00 90.00 91 ASN A C 1
ATOM 723 O O . ASN A 1 91 ? 5.277 -11.555 1.957 1.00 90.00 91 ASN A O 1
ATOM 727 N N . ILE A 1 92 ? 3.470 -10.337 2.518 1.00 87.69 92 ILE A N 1
ATOM 728 C CA . ILE A 1 92 ? 3.452 -10.713 3.945 1.00 87.69 92 ILE A CA 1
ATOM 729 C C . ILE A 1 92 ? 2.295 -11.651 4.304 1.00 87.69 92 ILE A C 1
ATOM 731 O O . ILE A 1 92 ? 2.048 -11.884 5.485 1.00 87.69 92 ILE A O 1
ATOM 735 N N . GLY A 1 93 ? 1.610 -12.201 3.294 1.00 90.31 93 GLY A N 1
ATOM 736 C CA . GLY A 1 93 ? 0.379 -12.969 3.476 1.00 90.31 93 GLY A CA 1
ATOM 737 C C . GLY A 1 93 ? -0.789 -12.089 3.921 1.00 90.31 93 GLY A C 1
ATOM 738 O O . GLY A 1 93 ? -0.599 -10.975 4.414 1.00 90.31 93 GLY A O 1
ATOM 739 N N . ASP A 1 94 ? -2.013 -12.560 3.713 1.00 94.00 94 ASP A N 1
ATOM 740 C CA . ASP A 1 94 ? -3.195 -11.804 4.117 1.00 94.00 94 ASP A CA 1
ATOM 741 C C . ASP A 1 94 ? -3.283 -11.685 5.640 1.00 94.00 94 ASP A C 1
ATOM 743 O O . ASP A 1 94 ? -3.054 -12.638 6.388 1.00 94.00 94 ASP A O 1
ATOM 747 N N . SER A 1 95 ? -3.616 -10.485 6.104 1.00 94.31 95 SER A N 1
ATOM 748 C CA . SER A 1 95 ? -3.797 -10.186 7.520 1.00 94.31 95 SER A CA 1
ATOM 749 C C . SER A 1 95 ? -4.880 -9.134 7.652 1.00 94.31 95 SER A C 1
ATOM 751 O O . SER A 1 95 ? -4.851 -8.130 6.948 1.00 94.31 95 SER A O 1
ATOM 753 N N . PHE A 1 96 ? -5.849 -9.364 8.529 1.00 95.44 96 PHE A N 1
ATOM 754 C CA . PHE A 1 96 ? -7.092 -8.603 8.546 1.00 95.44 96 PHE A CA 1
ATOM 755 C C . PHE A 1 96 ? -7.301 -7.872 9.873 1.00 95.44 96 PHE A C 1
ATOM 757 O O . PHE A 1 96 ? -6.958 -8.395 10.935 1.00 95.44 96 PHE A O 1
ATOM 764 N N . LYS A 1 97 ? -7.872 -6.666 9.796 1.00 94.75 97 LYS A N 1
ATOM 765 C CA . LYS A 1 97 ? -8.214 -5.797 10.930 1.00 94.75 97 LYS A CA 1
ATOM 766 C C . LYS A 1 97 ? -9.633 -5.249 10.800 1.00 94.75 97 LYS A C 1
ATOM 768 O O . LYS A 1 97 ? -10.043 -4.873 9.704 1.00 94.75 97 LYS A O 1
ATOM 773 N N . TYR A 1 98 ? -10.371 -5.158 11.902 1.00 92.81 98 TYR A N 1
ATOM 774 C CA . TYR A 1 98 ? -11.690 -4.525 11.945 1.00 92.81 98 TYR A CA 1
ATOM 775 C C . TYR A 1 98 ? -11.558 -3.005 11.870 1.00 92.81 98 TYR A C 1
ATOM 777 O O . TYR A 1 98 ? -11.004 -2.361 12.762 1.00 92.81 98 TYR A O 1
ATOM 785 N N . PHE A 1 99 ? -12.098 -2.416 10.812 1.00 91.06 99 PHE A N 1
ATOM 786 C CA . PHE A 1 99 ? -12.039 -0.987 10.549 1.00 91.06 99 PHE A CA 1
ATOM 787 C C . PHE A 1 99 ? -13.336 -0.288 10.994 1.00 91.06 99 PHE A C 1
ATOM 789 O O . PHE A 1 99 ? -14.425 -0.784 10.691 1.00 91.06 99 PHE A O 1
ATOM 796 N N . PRO A 1 100 ? -13.257 0.862 11.693 1.00 90.38 100 PRO A N 1
ATOM 797 C CA . PRO A 1 100 ? -12.057 1.560 12.190 1.00 90.38 100 PRO A CA 1
ATOM 798 C C . PRO A 1 100 ? -11.594 1.097 13.592 1.00 90.38 100 PRO A C 1
ATOM 800 O O . PRO A 1 100 ? -10.696 1.706 14.166 1.00 90.38 100 PRO A O 1
ATOM 803 N N . LYS A 1 101 ? -12.232 0.076 14.182 1.00 90.38 101 LYS A N 1
ATOM 804 C CA . LYS A 1 101 ? -12.105 -0.295 15.606 1.00 90.38 101 LYS A CA 1
ATOM 805 C C . LYS A 1 101 ? -10.687 -0.678 16.044 1.00 90.38 101 LYS A C 1
ATOM 807 O O . LYS A 1 101 ? -10.308 -0.394 17.173 1.00 90.38 101 LYS A O 1
ATOM 812 N N . GLU A 1 102 ? -9.927 -1.344 15.183 1.00 92.88 102 GLU A N 1
ATOM 813 C CA . GLU A 1 102 ? -8.559 -1.792 15.469 1.00 92.88 102 GLU A CA 1
ATOM 814 C C . GLU A 1 102 ? -7.485 -0.787 15.022 1.00 92.88 102 GLU A C 1
ATOM 816 O O . GLU A 1 102 ? -6.329 -1.156 14.817 1.00 92.88 102 GLU A O 1
ATOM 821 N N . LEU A 1 103 ? -7.854 0.487 14.866 1.00 90.00 103 LEU A N 1
ATOM 822 C CA . LEU A 1 103 ? -6.897 1.584 14.761 1.00 90.00 103 LEU A CA 1
ATOM 823 C C . LEU A 1 103 ? -6.630 2.193 16.155 1.00 90.00 103 LEU A C 1
ATOM 825 O O . LEU A 1 103 ? -7.571 2.347 16.934 1.00 90.00 103 LEU A O 1
ATOM 829 N N . PRO A 1 104 ? -5.384 2.600 16.463 1.00 95.19 104 PRO A N 1
ATOM 830 C CA . PRO A 1 104 ? -4.231 2.608 15.568 1.00 95.19 104 PRO A CA 1
ATOM 831 C C . PRO A 1 104 ? -3.542 1.243 15.428 1.00 95.19 104 PRO A C 1
ATOM 833 O O . PRO A 1 104 ? -3.576 0.420 16.340 1.00 95.19 104 PRO A O 1
ATOM 836 N N . PHE A 1 105 ? -2.862 1.029 14.300 1.00 95.25 105 PHE A N 1
ATOM 837 C CA . PHE A 1 105 ? -1.945 -0.103 14.133 1.00 95.25 105 PHE A CA 1
ATOM 838 C C . PHE A 1 105 ? -0.623 0.347 13.513 1.00 95.25 105 PHE A C 1
ATOM 840 O O . PHE A 1 105 ? -0.581 1.301 12.735 1.00 95.25 105 PHE A O 1
ATOM 847 N N . THR A 1 106 ? 0.445 -0.384 13.835 1.00 96.38 106 THR A N 1
ATOM 848 C CA . THR A 1 106 ? 1.804 -0.125 13.351 1.00 96.38 106 THR A CA 1
ATOM 849 C C . THR A 1 106 ? 2.357 -1.358 12.658 1.00 96.38 106 THR A C 1
ATOM 851 O O . THR A 1 106 ? 2.221 -2.478 13.158 1.00 96.38 106 THR A O 1
ATOM 854 N N . LYS A 1 107 ? 3.036 -1.149 11.531 1.00 95.44 107 LYS A N 1
ATOM 855 C CA . LYS A 1 107 ? 3.886 -2.157 10.899 1.00 95.44 107 LYS A CA 1
ATOM 856 C C . LYS A 1 107 ? 5.315 -1.639 10.819 1.00 95.44 107 LYS A C 1
ATOM 858 O O . LYS A 1 107 ? 5.536 -0.503 10.413 1.00 95.44 107 LYS A O 1
ATOM 863 N N . SER A 1 108 ? 6.264 -2.493 11.190 1.00 95.25 108 SER A N 1
ATOM 864 C CA . SER A 1 108 ? 7.692 -2.182 11.165 1.00 95.25 108 SER A CA 1
ATOM 865 C C . SER A 1 108 ? 8.437 -3.054 10.154 1.00 95.25 108 SER A C 1
ATOM 867 O O . SER A 1 108 ? 8.106 -4.230 9.974 1.00 95.25 108 SER A O 1
ATOM 869 N N . PHE A 1 109 ? 9.449 -2.466 9.525 1.00 94.50 109 PHE A N 1
ATOM 870 C CA . PHE A 1 109 ? 10.291 -3.035 8.480 1.00 94.50 109 PHE A CA 1
ATOM 871 C C . PHE A 1 109 ? 11.749 -2.784 8.853 1.00 94.50 109 PHE A C 1
ATOM 873 O O . PHE A 1 109 ? 12.156 -1.637 9.036 1.00 94.50 109 PHE A O 1
ATOM 880 N N . SER A 1 110 ? 12.545 -3.840 9.004 1.00 93.62 110 SER A N 1
ATOM 881 C CA . SER A 1 110 ? 13.955 -3.696 9.369 1.00 93.62 110 SER A CA 1
ATOM 882 C C . SER A 1 110 ? 14.868 -3.811 8.154 1.00 93.62 110 SER A C 1
ATOM 884 O O . SER A 1 110 ? 14.620 -4.591 7.229 1.00 93.62 110 SER A O 1
ATOM 886 N N .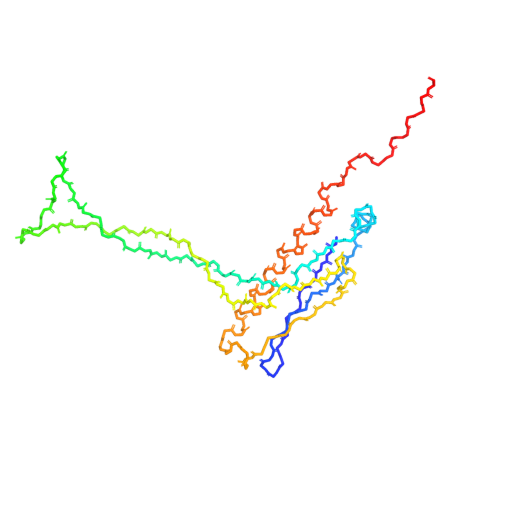 LYS A 1 111 ? 15.998 -3.098 8.195 1.00 90.75 111 LYS A N 1
ATOM 887 C CA . LYS A 1 111 ? 17.065 -3.253 7.195 1.00 90.75 111 LYS A CA 1
ATOM 888 C C . LYS A 1 111 ? 17.596 -4.692 7.121 1.00 90.75 111 LYS A C 1
ATOM 890 O O . LYS A 1 111 ? 18.018 -5.132 6.064 1.00 90.75 111 LYS A O 1
ATOM 895 N N . SER A 1 112 ? 17.523 -5.456 8.213 1.00 89.44 112 SER A N 1
ATOM 896 C CA . SER A 1 112 ? 17.887 -6.882 8.219 1.00 89.44 112 SER A CA 1
ATOM 897 C C . SER A 1 112 ? 16.943 -7.771 7.402 1.00 89.44 112 SER A C 1
ATOM 899 O O . SER A 1 112 ? 17.355 -8.839 6.966 1.00 89.44 112 SER A O 1
ATOM 901 N N . GLN A 1 113 ? 15.689 -7.355 7.209 1.00 88.62 113 GLN A N 1
ATOM 902 C CA . GLN A 1 113 ? 14.696 -8.098 6.429 1.00 88.62 113 GLN A CA 1
ATOM 903 C C . GLN A 1 113 ? 14.695 -7.683 4.957 1.00 88.62 113 GLN A C 1
ATOM 905 O O . GLN A 1 113 ? 14.527 -8.531 4.086 1.00 88.62 113 GLN A O 1
ATOM 910 N N . TYR A 1 114 ? 14.872 -6.387 4.689 1.00 88.94 114 TYR A N 1
ATOM 911 C CA . TYR A 1 114 ? 14.640 -5.802 3.362 1.00 88.94 114 TYR A CA 1
ATOM 912 C C . TYR A 1 114 ? 15.871 -5.122 2.754 1.00 88.94 114 TYR A C 1
ATOM 914 O O . TYR A 1 114 ? 15.775 -4.523 1.685 1.00 88.94 114 TYR A O 1
ATOM 922 N N . ASN A 1 115 ? 17.036 -5.235 3.397 1.00 89.25 115 ASN A N 1
ATOM 923 C CA . ASN A 1 115 ? 18.296 -4.641 2.952 1.00 89.25 115 ASN A CA 1
ATOM 924 C C . ASN A 1 115 ? 18.135 -3.140 2.646 1.00 89.25 115 ASN A C 1
ATOM 926 O O . ASN A 1 115 ? 17.493 -2.409 3.399 1.00 89.25 115 ASN A O 1
ATOM 930 N N . GLU A 1 116 ? 18.722 -2.665 1.550 1.00 88.31 116 GLU A N 1
ATOM 931 C CA . GLU A 1 116 ? 18.656 -1.264 1.119 1.00 88.31 116 GLU A CA 1
ATOM 932 C C . GLU A 1 116 ? 17.249 -0.835 0.677 1.00 88.31 116 GLU A C 1
ATOM 934 O O . GLU A 1 116 ? 16.928 0.345 0.742 1.00 88.31 116 GLU A O 1
ATOM 939 N N . ASN A 1 117 ? 16.369 -1.789 0.355 1.00 89.12 117 ASN A N 1
ATOM 940 C CA . ASN A 1 117 ? 15.007 -1.521 -0.111 1.00 89.12 117 ASN A CA 1
ATOM 941 C C . ASN A 1 117 ? 14.010 -1.275 1.035 1.00 89.12 117 ASN A C 1
ATOM 943 O O . ASN A 1 117 ? 12.819 -1.113 0.787 1.00 89.12 117 ASN A O 1
ATOM 947 N N . VAL A 1 118 ? 14.451 -1.282 2.298 1.00 91.62 118 VAL A N 1
ATOM 948 C CA . VAL A 1 118 ? 13.559 -1.171 3.467 1.00 91.62 118 VAL A CA 1
ATOM 949 C C . VAL A 1 118 ? 12.687 0.090 3.447 1.00 91.62 118 VAL A C 1
ATOM 951 O O . VAL A 1 118 ? 11.517 0.029 3.826 1.00 91.62 118 VAL A O 1
ATOM 954 N N . GLU A 1 119 ? 13.225 1.212 2.971 1.00 92.50 119 GLU A N 1
ATOM 955 C CA . GLU A 1 119 ? 12.480 2.465 2.856 1.00 92.50 119 GLU A CA 1
ATOM 956 C C . GLU A 1 119 ? 11.416 2.383 1.753 1.00 92.50 119 GLU A C 1
ATOM 958 O O . GLU A 1 119 ? 10.255 2.718 1.992 1.00 92.50 119 GLU A O 1
ATOM 963 N N . ASP A 1 120 ? 11.778 1.858 0.579 1.00 91.62 120 ASP A N 1
ATOM 964 C CA . ASP A 1 120 ? 10.849 1.621 -0.532 1.00 91.62 120 ASP A CA 1
ATOM 965 C C . ASP A 1 120 ? 9.710 0.681 -0.126 1.00 91.62 120 ASP A C 1
ATOM 967 O O . ASP A 1 120 ? 8.546 0.932 -0.442 1.00 91.62 120 ASP A O 1
ATOM 971 N N . VAL A 1 121 ? 10.026 -0.372 0.630 1.00 92.56 121 VAL A N 1
ATOM 972 C CA . VAL A 1 121 ? 9.040 -1.310 1.178 1.00 92.56 121 VAL A CA 1
ATOM 973 C C . VAL A 1 121 ? 8.092 -0.605 2.151 1.00 92.56 121 VAL A C 1
ATOM 975 O O . VAL A 1 121 ? 6.876 -0.782 2.050 1.00 92.56 121 VAL A O 1
ATOM 978 N N . ALA A 1 122 ? 8.614 0.211 3.071 1.00 94.50 122 ALA A N 1
ATOM 979 C CA . ALA A 1 122 ? 7.794 0.951 4.030 1.00 94.50 122 ALA A CA 1
ATOM 980 C C . ALA A 1 122 ? 6.883 1.982 3.337 1.00 94.50 122 ALA A C 1
ATOM 982 O O . ALA A 1 122 ? 5.698 2.080 3.664 1.00 94.50 122 ALA A O 1
ATOM 983 N N . ASN A 1 123 ? 7.403 2.707 2.344 1.00 93.50 123 ASN A N 1
ATOM 984 C CA . ASN A 1 123 ? 6.630 3.666 1.554 1.00 93.50 123 ASN A CA 1
ATOM 985 C C . ASN A 1 123 ? 5.556 2.968 0.706 1.00 93.50 123 ASN A C 1
ATOM 987 O O . ASN A 1 123 ? 4.416 3.429 0.651 1.00 93.50 123 ASN A O 1
ATOM 991 N N . LEU A 1 124 ? 5.871 1.830 0.084 1.00 93.81 124 LEU A N 1
ATOM 992 C CA . LEU A 1 124 ? 4.886 1.070 -0.684 1.00 93.81 124 LEU A CA 1
ATOM 993 C C . LEU A 1 124 ? 3.772 0.514 0.211 1.00 93.81 124 LEU A C 1
ATOM 995 O O . LEU A 1 124 ? 2.597 0.534 -0.173 1.00 93.81 124 LEU A O 1
ATOM 999 N N . TYR A 1 125 ? 4.132 0.044 1.408 1.00 94.94 125 TYR A N 1
ATOM 1000 C CA . TYR A 1 125 ? 3.167 -0.376 2.416 1.00 94.94 125 TYR A CA 1
ATOM 1001 C C . TYR A 1 125 ? 2.217 0.764 2.782 1.00 94.94 125 TYR A C 1
ATOM 1003 O O . TYR A 1 125 ? 1.004 0.561 2.766 1.00 94.94 125 TYR A O 1
ATOM 1011 N N . GLU A 1 126 ? 2.753 1.960 3.052 1.00 94.56 126 GLU A N 1
ATOM 1012 C CA . GLU A 1 126 ? 1.953 3.162 3.306 1.00 94.56 126 GLU A CA 1
ATOM 1013 C C . GLU A 1 126 ? 0.956 3.422 2.172 1.00 94.56 126 GLU A C 1
ATOM 1015 O O . GLU A 1 126 ? -0.244 3.513 2.433 1.00 94.56 126 GLU A O 1
ATOM 1020 N N . ILE A 1 127 ? 1.446 3.546 0.935 1.00 93.50 127 ILE A N 1
ATOM 1021 C CA . ILE A 1 127 ? 0.636 3.933 -0.230 1.00 93.50 127 ILE A CA 1
ATOM 1022 C C . ILE A 1 127 ? -0.509 2.940 -0.432 1.00 93.50 127 ILE A C 1
ATOM 1024 O O . ILE A 1 127 ? -1.671 3.328 -0.523 1.00 93.50 127 ILE A O 1
ATOM 1028 N N . THR A 1 128 ? -0.192 1.649 -0.405 1.00 93.31 128 THR A N 1
ATOM 1029 C CA . THR A 1 128 ? -1.180 0.590 -0.629 1.00 93.31 128 THR A CA 1
ATOM 1030 C C . THR A 1 128 ? -2.234 0.554 0.483 1.00 93.31 128 THR A C 1
ATOM 1032 O O . THR A 1 128 ? -3.421 0.367 0.218 1.00 93.31 128 THR A O 1
ATOM 1035 N N . LEU A 1 129 ? -1.832 0.720 1.749 1.00 94.88 129 LEU A N 1
ATOM 1036 C CA . LEU A 1 129 ? -2.784 0.741 2.864 1.00 94.88 129 LEU A CA 1
ATOM 1037 C C . LEU A 1 129 ? -3.652 1.998 2.855 1.00 94.88 129 LEU A C 1
ATOM 1039 O O . LEU A 1 129 ? -4.832 1.905 3.188 1.00 94.88 129 LEU A O 1
A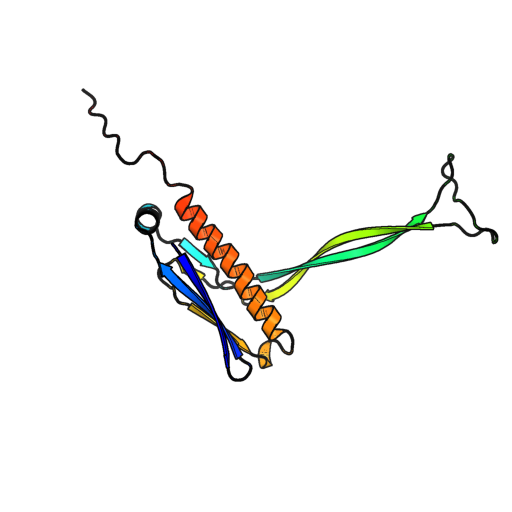TOM 1043 N N . ARG A 1 130 ? -3.091 3.144 2.457 1.00 94.38 130 ARG A N 1
ATOM 1044 C CA . ARG A 1 130 ? -3.827 4.398 2.270 1.00 94.38 130 ARG A CA 1
ATOM 1045 C C . ARG A 1 130 ? -4.959 4.205 1.262 1.00 94.38 130 ARG A C 1
ATOM 1047 O O . ARG A 1 130 ? -6.109 4.445 1.609 1.00 94.38 130 ARG A O 1
ATOM 1054 N N . GLU A 1 131 ? -4.662 3.655 0.086 1.00 93.38 131 GLU A N 1
ATOM 1055 C CA . GLU A 1 131 ? -5.671 3.360 -0.944 1.00 93.38 131 GLU A CA 1
ATOM 1056 C C . GLU A 1 131 ? -6.775 2.422 -0.436 1.00 93.38 131 GLU A C 1
ATOM 1058 O O . GLU A 1 131 ? -7.961 2.650 -0.677 1.00 93.38 131 GLU A O 1
ATOM 1063 N N . ARG A 1 132 ? -6.408 1.373 0.310 1.00 94.19 132 ARG A N 1
ATOM 1064 C CA . ARG A 1 132 ? -7.382 0.432 0.887 1.00 94.19 132 ARG A CA 1
ATOM 1065 C C . ARG A 1 132 ? -8.268 1.088 1.946 1.00 94.19 132 ARG A C 1
ATOM 1067 O O . ARG A 1 132 ? -9.466 0.818 1.974 1.00 94.19 132 ARG A O 1
ATOM 1074 N N . ILE A 1 133 ? -7.695 1.920 2.816 1.00 93.62 133 ILE A N 1
ATOM 1075 C CA . ILE A 1 133 ? -8.446 2.656 3.841 1.00 93.62 133 ILE A CA 1
ATOM 1076 C C . ILE A 1 133 ? -9.377 3.674 3.183 1.00 93.62 133 ILE A C 1
ATOM 1078 O O . ILE A 1 133 ? -10.547 3.731 3.552 1.00 93.62 133 ILE A O 1
ATOM 1082 N N . ASP A 1 134 ? -8.887 4.437 2.207 1.00 92.56 134 ASP A N 1
ATOM 1083 C CA . ASP A 1 134 ? -9.681 5.442 1.496 1.00 92.56 134 ASP A CA 1
ATOM 1084 C C . ASP A 1 134 ? -10.867 4.781 0.791 1.00 92.56 134 ASP A C 1
ATOM 1086 O O . ASP A 1 134 ? -12.004 5.205 0.984 1.00 92.56 134 ASP A O 1
ATOM 1090 N N . LYS A 1 135 ? -10.642 3.648 0.116 1.00 91.38 135 LYS A N 1
ATOM 1091 C CA . LYS A 1 135 ? -11.719 2.860 -0.491 1.00 91.38 135 LYS A CA 1
ATOM 1092 C C . LYS A 1 135 ? -12.762 2.394 0.530 1.00 91.38 135 LYS A C 1
ATOM 1094 O O . LYS A 1 135 ? -13.953 2.513 0.271 1.00 91.38 135 LYS A O 1
ATOM 1099 N N . LEU A 1 136 ? -12.346 1.896 1.697 1.00 90.88 136 LEU A N 1
ATOM 1100 C CA . LEU A 1 136 ? -13.287 1.497 2.754 1.00 90.88 136 LEU A CA 1
ATOM 1101 C C . LEU A 1 136 ? -14.086 2.683 3.303 1.00 90.88 136 LEU A C 1
ATOM 1103 O O . LEU A 1 136 ? -15.270 2.544 3.609 1.00 90.88 136 LEU A O 1
ATOM 1107 N N . ILE A 1 137 ? -13.447 3.844 3.454 1.00 89.19 137 ILE A N 1
ATOM 1108 C CA . ILE A 1 137 ? -14.121 5.075 3.872 1.00 89.19 137 ILE A CA 1
ATOM 1109 C C . ILE A 1 137 ? -15.141 5.496 2.815 1.00 89.19 137 IL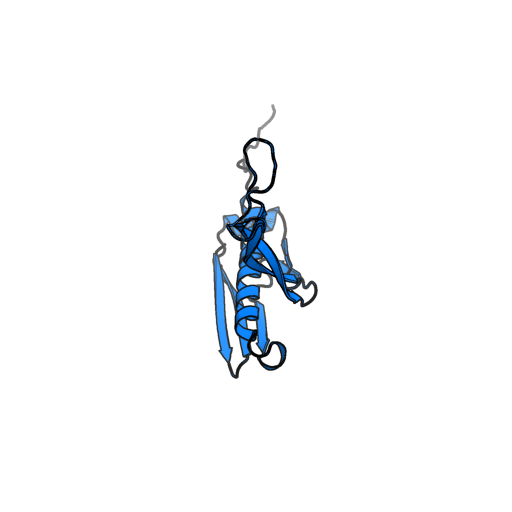E A C 1
ATOM 1111 O O . ILE A 1 137 ? -16.251 5.880 3.181 1.00 89.19 137 ILE A O 1
ATOM 1115 N N . ASP A 1 138 ? -14.782 5.422 1.537 1.00 88.06 138 ASP A N 1
ATOM 1116 C CA . ASP A 1 138 ? -15.664 5.785 0.434 1.00 88.06 138 ASP A CA 1
ATOM 1117 C C . ASP A 1 138 ? -16.836 4.812 0.315 1.00 88.06 138 ASP A C 1
ATOM 1119 O O . ASP A 1 138 ? -17.960 5.278 0.225 1.00 88.06 138 ASP A O 1
ATOM 1123 N N . GLU A 1 139 ? -16.634 3.500 0.451 1.00 86.50 139 GLU A N 1
ATOM 1124 C CA . GLU A 1 139 ? -17.724 2.505 0.513 1.00 86.50 139 GLU A CA 1
ATOM 1125 C C . GLU A 1 139 ? -18.678 2.752 1.699 1.00 86.50 139 GLU A C 1
ATOM 1127 O O . GLU A 1 139 ? -19.895 2.572 1.609 1.00 86.50 139 GLU A O 1
ATOM 1132 N N . LEU A 1 140 ? -18.147 3.190 2.844 1.00 84.75 140 LEU A N 1
ATOM 1133 C CA . LEU A 1 140 ? -18.970 3.580 3.991 1.00 84.75 140 LEU A CA 1
ATOM 1134 C C . LEU A 1 140 ? -19.702 4.911 3.751 1.00 84.75 140 LEU A C 1
ATOM 1136 O O . LEU A 1 140 ? -20.766 5.127 4.323 1.00 84.75 140 LEU A O 1
ATOM 1140 N N . LYS A 1 141 ? -19.210 5.793 2.881 1.00 79.62 141 LYS A N 1
ATOM 1141 C CA . LYS A 1 141 ? -19.865 7.077 2.572 1.00 79.62 141 LYS A CA 1
ATOM 1142 C C . LYS A 1 141 ? -20.772 7.043 1.338 1.00 79.62 141 LYS A C 1
ATOM 1144 O O . LYS A 1 141 ? -21.716 7.821 1.290 1.00 79.62 141 LYS A O 1
ATOM 1149 N N . SER A 1 142 ? -20.497 6.193 0.351 1.00 73.94 142 SER A N 1
ATOM 1150 C CA . SER A 1 142 ? -21.149 6.212 -0.965 1.00 73.94 142 SER A CA 1
ATOM 1151 C C . SER A 1 142 ? -22.609 5.792 -0.912 1.00 73.94 142 SER A C 1
ATOM 1153 O O . SER A 1 142 ? -23.405 6.312 -1.684 1.00 73.94 142 SER A O 1
ATOM 1155 N N . ASP A 1 143 ? -22.976 4.913 0.022 1.00 58.47 143 ASP A N 1
ATOM 1156 C CA . ASP A 1 143 ? -24.346 4.392 0.102 1.00 58.47 143 ASP A CA 1
ATOM 1157 C C . ASP A 1 143 ? -25.181 5.107 1.175 1.00 58.47 143 ASP A C 1
ATOM 1159 O O . ASP A 1 143 ? -26.108 4.513 1.732 1.00 58.47 143 ASP A O 1
ATOM 1163 N N . VAL A 1 144 ? -24.813 6.342 1.570 1.00 53.91 144 VAL A N 1
ATOM 1164 C CA . VAL A 1 144 ? -25.683 7.186 2.414 1.00 53.91 144 VAL A CA 1
ATOM 1165 C C . VAL A 1 144 ? -26.906 7.523 1.570 1.00 53.91 144 VAL A C 1
ATOM 1167 O O . VAL A 1 144 ? -26.927 8.486 0.807 1.00 53.91 144 VAL A O 1
ATOM 1170 N N . ASP A 1 145 ? -27.887 6.632 1.645 1.00 48.19 145 ASP A N 1
ATOM 1171 C CA . ASP A 1 145 ? -29.172 6.762 0.995 1.00 48.19 145 ASP A CA 1
ATOM 1172 C C . ASP A 1 145 ? -29.827 8.049 1.508 1.00 48.19 145 ASP A C 1
ATOM 1174 O O . ASP A 1 145 ? -29.947 8.262 2.715 1.00 48.19 145 ASP A O 1
ATOM 1178 N N . ASN A 1 146 ? -30.254 8.927 0.599 1.00 50.19 146 ASN A N 1
ATOM 1179 C CA . ASN A 1 146 ? -30.910 10.199 0.936 1.00 50.19 146 ASN A CA 1
ATOM 1180 C C . ASN A 1 146 ? -32.338 9.999 1.498 1.00 50.19 146 ASN A C 1
ATOM 1182 O O . ASN A 1 146 ? -33.145 10.928 1.504 1.00 50.19 146 ASN A O 1
ATOM 1186 N N . PHE A 1 147 ? -32.667 8.789 1.954 1.00 47.44 147 PHE A N 1
ATOM 1187 C CA . PHE A 1 147 ? -33.967 8.379 2.470 1.00 47.44 147 PHE A CA 1
ATOM 1188 C C . PHE A 1 147 ? -33.889 7.958 3.944 1.00 47.44 147 PHE A C 1
ATOM 1190 O O . PHE A 1 147 ? -34.399 6.910 4.329 1.00 47.44 147 PHE A O 1
ATOM 1197 N N . SER A 1 148 ? -33.314 8.787 4.817 1.00 49.28 148 SER A N 1
ATOM 1198 C CA . SER A 1 148 ? -33.616 8.689 6.249 1.00 49.28 148 SER A CA 1
ATOM 1199 C C . SER A 1 148 ? -34.774 9.638 6.594 1.00 49.28 148 SER A C 1
ATOM 1201 O O . SER A 1 148 ? -34.626 10.856 6.642 1.00 49.28 148 SER A O 1
ATOM 1203 N N . GLY A 1 149 ? -35.973 9.073 6.809 1.00 48.56 149 GLY A N 1
ATOM 1204 C CA . GLY A 1 149 ? -37.056 9.775 7.517 1.00 48.56 149 GLY A CA 1
ATOM 1205 C C . GLY A 1 149 ? -38.395 10.003 6.805 1.00 48.56 149 GLY A C 1
ATOM 1206 O O . GLY A 1 149 ? -39.164 10.836 7.279 1.00 48.56 149 GLY A O 1
ATOM 1207 N N . THR A 1 150 ? -38.746 9.289 5.731 1.00 48.84 150 THR A N 1
ATOM 1208 C CA . THR A 1 150 ? -40.146 9.297 5.256 1.00 48.84 150 THR A CA 1
ATOM 1209 C C . THR A 1 150 ? -40.938 8.167 5.908 1.00 48.84 150 THR A C 1
ATOM 1211 O O . THR A 1 150 ? -40.912 7.020 5.475 1.00 48.84 150 THR A O 1
ATOM 1214 N N . SER A 1 151 ? -41.654 8.492 6.986 1.00 53.53 151 SER A N 1
ATOM 1215 C CA . SER A 1 151 ? -42.787 7.692 7.446 1.00 53.53 151 SER A CA 1
ATOM 1216 C C . SER A 1 151 ? -44.049 8.190 6.745 1.00 53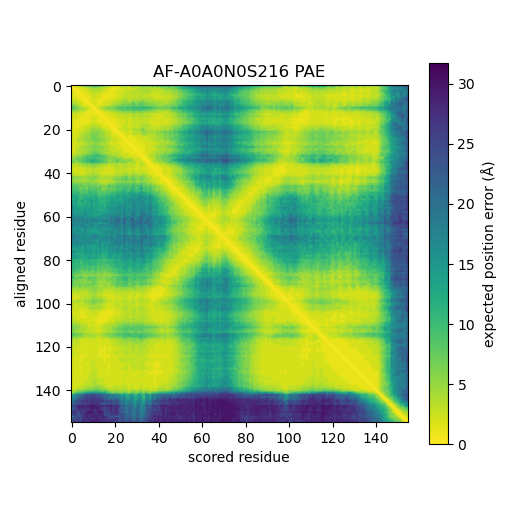.53 151 SER A C 1
ATOM 1218 O O . SER A 1 151 ? -44.530 9.296 6.989 1.00 53.53 151 SER A O 1
ATOM 1220 N N . GLU A 1 152 ? -44.583 7.376 5.839 1.00 45.09 152 GLU A N 1
ATOM 1221 C CA . GLU A 1 152 ? -45.895 7.610 5.245 1.00 45.09 152 GLU A CA 1
ATOM 1222 C C . GLU A 1 152 ? -46.955 6.931 6.121 1.00 45.09 152 GLU A C 1
ATOM 1224 O O . GLU A 1 152 ? -46.934 5.717 6.329 1.00 45.09 152 GLU A O 1
ATOM 1229 N N . TYR A 1 153 ? -47.885 7.716 6.669 1.00 40.09 153 TYR A N 1
ATOM 1230 C CA . TYR A 1 153 ? -49.088 7.160 7.279 1.00 40.09 153 TYR A CA 1
ATOM 1231 C C . TYR A 1 153 ? -50.064 6.801 6.161 1.00 40.09 153 TYR A C 1
ATOM 1233 O O . TYR A 1 153 ? -50.729 7.676 5.606 1.00 40.09 153 TYR A O 1
ATOM 1241 N N . ILE A 1 154 ? -50.154 5.511 5.844 1.00 46.53 154 ILE A N 1
ATOM 1242 C CA . ILE A 1 154 ? -51.188 4.988 4.950 1.00 46.53 154 ILE A CA 1
ATOM 1243 C C . ILE A 1 154 ? -52.519 5.020 5.711 1.00 46.53 154 ILE A C 1
ATOM 1245 O O . ILE A 1 154 ? -52.627 4.449 6.800 1.00 46.53 154 ILE A O 1
ATOM 1249 N N . ARG A 1 155 ? -53.508 5.723 5.153 1.00 47.25 155 ARG A N 1
ATOM 1250 C CA . ARG A 1 155 ? -54.889 5.749 5.647 1.00 47.25 155 ARG A CA 1
ATOM 1251 C C . ARG A 1 155 ? -55.741 4.713 4.927 1.00 47.25 155 ARG A C 1
ATOM 1253 O O . ARG A 1 155 ? -55.562 4.574 3.699 1.00 47.25 155 ARG A O 1
#

Sequence (155 aa):
MKYRVIKDIKENVYSVTFEVVEQSPEFIEAVSDRGQKVLNVGGKFTKKIIENIITKVPIVDEKGDPVLDDSDNPTFNEVSTPTEREEVLLNIGDSFKYFPKELPFTKSFSKSQYNENVEDVANLYEITLRERIDKLIDELKSDVDNFSGTSEYIR

Secondary structure (DSSP, 8-state):
-EEEEEEEEETTEEEEEEEEEE--HHHHHHHHHH--EEEE-SSEEEEEEEEEEEEEEEPB-TTSPBPB-TTSPBPEEEEEEEEEEEEEEEE----EEEETTT-SEEEEEEHHHHGGGHHHHHHHHHHHHHHHHHHHHHHHHHT--S-S-------

Nearest PDB structures (foldseek):
  8egr-assembly1_J  TM=1.505E-01  e=2.729E-01  Staphylococcus phage Andhra
  6iac-assembly1_B  TM=1.468E-01  e=7.252E-01  Staphylococcus phage P68
  7cgo-assembly1_AO  TM=2.444E-01  e=6.823E+00  Salmonella enterica subsp. enterica serovar Typhimurium str. LT2

Mean predicted aligned error: 9.12 Å

Foldseek 3Di:
DDWDWDWDADPQKIKIKIADPDDDPLLVVLCVVVPWDKAFLFAWQKDKDWDWDWDWAWDADPVRHFDADPVRHGHTDIDTDTDIDIDTLDHPDTDIDTPPVPPTDMDMFGCVRRPPCRVVVSVSSVVVSVVRVVVVSCVSVVPPPPDDDDDDDDD

Solvent-accessible surface area (backbone atoms only — not comparable to full-atom values): 9354 Å² total; per-residue (Å²): 99,45,66,48,78,47,78,49,78,56,97,63,30,41,32,46,31,42,34,76,73,44,74,41,71,69,48,53,50,32,38,67,76,71,44,74,46,77,40,70,82,39,32,78,38,67,47,82,43,80,43,72,49,74,43,79,43,76,38,55,49,99,88,66,49,70,39,58,48,102,81,75,42,77,38,65,46,82,45,75,43,81,41,82,46,77,45,78,75,44,73,75,48,82,39,78,41,52,43,73,78,60,53,61,46,74,51,75,40,38,37,93,79,44,48,90,48,24,61,60,46,52,51,48,51,49,54,56,48,49,54,54,50,52,50,54,53,44,63,52,55,70,71,66,64,96,75,84,79,85,82,80,84,84,128

Radius of gyration: 26.23 Å; Cα contacts (8 Å, |Δi|>4): 233; chains: 1; bounding box: 81×25×68 Å

pLDDT: mean 87.76, std 12.38, range [40.09, 96.38]